Protein AF-A0A7U9C338-F1 (afdb_monomer_lite)

pLDDT: mean 84.28, std 14.37, range [40.41, 97.62]

Radius of gyration: 19.12 Å; chains: 1; bounding box: 44×61×44 Å

Organism: NCBI:txid1072583

Foldseek 3Di:
DDDPPPPPPVDVVVVVVVVVVLVVLLVVLLVLLCVLVDNLCPFLSVVLVVLVVVLVVPPDDDCPPVSVVLNVLSSVVSVLSSLLCVQCVVVVVQDHSVLSCLQGHDDNDCPVDPPPRNVQSSVLSSVVSVLVVVVWDKHCDPPANIWIQDPNDIDRDHDDDDPDPVSCVVPVD

Sequence (173 aa):
MELSVKYIDPGYDKFIFDAEKLKEEYQFACEWISSYGIDYQKTRFGDYERDFVEFLNKKGKVEAKESLRVFFNAHLEANELIRIKNVFDKHKELIDLDSIKKAVSGQKFRTGSKKDQSRDFAFELGVATRFIKAGYYVELNNIADLVAQVNGRTLYVECKRIKSQRQLEKRGK

Secondary structure (DSSP, 8-state):
-----------HHHHHHHHHHHHHHHHHHHHHHHHTT--GGGSHHHHHHHHHHHHHHS-S-S-HHHHHHHHHHHHHHHHHHHHHHHHHTT-GGG--HHHHHHHH-S-SS--S-S--HHHHHHHHHHHHHHHHHTT-EEE--SSSSEEEEETTEEEEE------SHHH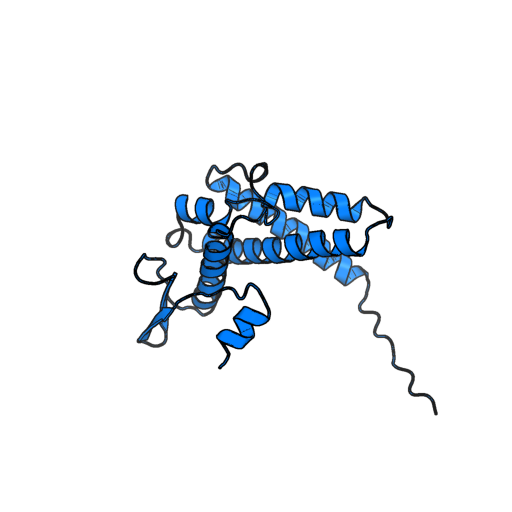HHHH--

Structure (mmCIF, N/CA/C/O backbone):
data_AF-A0A7U9C338-F1
#
_entry.id   AF-A0A7U9C338-F1
#
loop_
_atom_site.group_PDB
_atom_site.id
_atom_site.type_symbol
_atom_site.label_atom_id
_atom_site.label_alt_id
_atom_site.label_comp_id
_atom_site.label_asym_id
_atom_site.label_entity_id
_atom_site.label_seq_id
_atom_site.pdbx_PDB_ins_code
_atom_site.Cartn_x
_atom_site.Cartn_y
_atom_site.Cartn_z
_atom_site.occupancy
_atom_site.B_iso_or_equiv
_atom_site.auth_seq_id
_atom_site.auth_comp_id
_atom_site.auth_asym_id
_atom_site.auth_atom_id
_atom_site.pdbx_PDB_model_num
ATOM 1 N N . MET A 1 1 ? 18.791 -47.335 -9.854 1.00 40.41 1 MET A N 1
ATOM 2 C CA . MET A 1 1 ? 17.397 -46.991 -10.197 1.00 40.41 1 MET A CA 1
ATOM 3 C C . MET A 1 1 ? 17.231 -45.514 -9.874 1.00 40.41 1 MET A C 1
ATOM 5 O O . MET A 1 1 ? 17.110 -45.168 -8.707 1.00 40.41 1 MET A O 1
ATOM 9 N N . GLU A 1 2 ? 17.427 -44.649 -10.870 1.00 41.12 2 GLU A N 1
ATOM 10 C CA . GLU A 1 2 ? 17.391 -43.191 -10.698 1.00 41.12 2 GLU A CA 1
ATOM 11 C C . GLU A 1 2 ? 15.959 -42.717 -10.442 1.00 41.12 2 GLU A C 1
ATOM 13 O O . GLU A 1 2 ? 15.038 -43.035 -11.194 1.00 41.12 2 GLU A O 1
ATOM 18 N N . LEU A 1 3 ? 15.774 -41.946 -9.371 1.00 45.50 3 LEU A N 1
ATOM 19 C CA . LEU A 1 3 ? 14.553 -41.186 -9.131 1.00 45.50 3 LEU A CA 1
ATOM 20 C C . LEU A 1 3 ? 14.532 -40.008 -10.111 1.00 45.50 3 LEU A C 1
ATOM 22 O O . LEU A 1 3 ? 15.106 -38.956 -9.835 1.00 45.50 3 LEU A O 1
ATOM 26 N N . SER A 1 4 ? 13.875 -40.177 -11.261 1.00 48.59 4 SER A N 1
ATOM 27 C CA . SER A 1 4 ? 13.560 -39.049 -12.136 1.00 48.59 4 SER A CA 1
ATOM 28 C C . SER A 1 4 ? 12.574 -38.138 -11.403 1.00 48.59 4 SER A C 1
ATOM 30 O O . SER A 1 4 ? 11.378 -38.436 -11.312 1.00 48.59 4 SER A O 1
ATOM 32 N N . VAL A 1 5 ? 13.063 -37.027 -10.857 1.00 50.50 5 VAL A N 1
ATOM 33 C CA . VAL A 1 5 ? 12.197 -35.939 -10.406 1.00 50.50 5 VAL A CA 1
ATOM 34 C C . VAL A 1 5 ? 11.513 -35.406 -11.661 1.00 50.50 5 VAL A C 1
ATOM 36 O O . VAL A 1 5 ? 12.141 -34.738 -12.479 1.00 50.50 5 VAL A O 1
ATOM 39 N N . LYS A 1 6 ? 10.241 -35.770 -11.866 1.00 49.91 6 LYS A N 1
ATOM 40 C CA . LYS A 1 6 ? 9.422 -35.209 -12.942 1.00 49.91 6 LYS A CA 1
ATOM 41 C C . LYS A 1 6 ? 9.333 -33.706 -12.703 1.00 49.91 6 LYS A C 1
ATOM 43 O O . LYS A 1 6 ? 8.648 -33.266 -11.784 1.00 49.91 6 LYS A O 1
ATOM 48 N N . TYR A 1 7 ? 10.059 -32.939 -13.509 1.00 56.50 7 TYR A N 1
ATOM 49 C CA . TYR A 1 7 ? 9.891 -31.500 -13.596 1.00 56.50 7 TYR A CA 1
ATOM 50 C C . TYR A 1 7 ? 8.441 -31.239 -14.016 1.00 56.50 7 TYR A C 1
ATOM 52 O O . TYR A 1 7 ? 8.037 -31.593 -15.122 1.00 56.50 7 TYR A O 1
ATOM 60 N N . ILE A 1 8 ? 7.635 -30.708 -13.099 1.00 59.66 8 ILE A N 1
ATOM 61 C CA . ILE A 1 8 ? 6.322 -30.170 -13.439 1.00 59.66 8 ILE A CA 1
ATOM 62 C C . ILE A 1 8 ? 6.621 -28.820 -14.081 1.00 59.66 8 ILE A C 1
ATOM 64 O O . ILE A 1 8 ? 6.903 -27.865 -13.362 1.00 59.66 8 ILE A O 1
ATOM 68 N N . ASP A 1 9 ? 6.624 -28.763 -15.413 1.00 56.62 9 ASP A N 1
ATOM 69 C CA . ASP A 1 9 ? 6.561 -27.492 -16.131 1.00 56.62 9 ASP A CA 1
ATOM 70 C C . ASP A 1 9 ? 5.227 -26.837 -15.745 1.00 56.62 9 ASP A C 1
ATOM 72 O O . ASP A 1 9 ? 4.171 -27.373 -16.094 1.00 56.62 9 ASP A O 1
ATOM 76 N N . PRO A 1 10 ? 5.219 -25.738 -14.969 1.00 58.88 10 PRO A N 1
ATOM 77 C CA . PRO A 1 10 ? 3.973 -25.151 -14.496 1.00 58.88 10 PRO A CA 1
ATOM 78 C C . PRO A 1 10 ? 3.211 -24.412 -15.612 1.00 58.88 10 PRO A C 1
ATOM 80 O O . PRO A 1 10 ? 2.176 -23.809 -15.325 1.00 58.88 10 PRO A O 1
ATOM 83 N N . GLY A 1 11 ? 3.711 -24.461 -16.855 1.00 63.09 11 GLY A N 1
ATOM 84 C CA . GLY A 1 11 ? 3.208 -23.724 -18.002 1.00 63.09 11 GLY A CA 1
ATOM 85 C C . GLY A 1 11 ? 3.653 -22.273 -17.903 1.00 63.09 11 GLY A C 1
ATOM 86 O O . GLY A 1 11 ? 3.117 -21.503 -17.103 1.00 63.09 11 GLY A O 1
ATOM 87 N N . TYR A 1 12 ? 4.635 -21.876 -18.714 1.00 69.56 12 TYR A N 1
ATOM 88 C CA . TYR A 1 12 ? 5.098 -20.484 -18.769 1.00 69.56 12 TYR A CA 1
ATOM 89 C C . TYR A 1 12 ? 3.944 -19.504 -19.065 1.00 69.56 12 TYR A C 1
ATOM 91 O O . TYR A 1 12 ? 3.953 -18.389 -18.548 1.00 69.56 12 TYR A O 1
ATOM 99 N N . ASP A 1 13 ? 2.910 -19.945 -19.790 1.00 73.62 13 ASP A N 1
ATOM 100 C CA . ASP A 1 13 ? 1.697 -19.173 -20.086 1.00 73.62 13 ASP A CA 1
ATOM 101 C C . ASP A 1 13 ? 0.969 -18.692 -18.826 1.00 73.62 13 ASP A C 1
ATOM 103 O O . ASP A 1 13 ? 0.524 -17.547 -18.764 1.00 73.62 13 ASP A O 1
ATOM 107 N N . LYS A 1 14 ? 0.885 -19.531 -17.783 1.00 74.12 14 LYS A N 1
ATOM 108 C CA . LYS A 1 14 ? 0.240 -19.145 -16.523 1.00 74.12 14 LYS A CA 1
ATOM 109 C C . LYS A 1 14 ? 1.016 -18.028 -15.830 1.00 74.12 14 LYS A C 1
ATOM 111 O O . LYS A 1 14 ? 0.417 -17.079 -15.339 1.00 74.12 14 LYS A O 1
ATOM 116 N N . PHE A 1 15 ? 2.344 -18.127 -15.806 1.00 72.81 15 PHE A N 1
ATOM 117 C CA . PHE A 1 15 ? 3.184 -17.086 -15.216 1.00 72.81 15 PHE A CA 1
ATOM 118 C C . PHE A 1 15 ? 3.103 -15.771 -15.988 1.00 72.81 15 PHE A C 1
ATOM 120 O O . PHE A 1 15 ? 3.104 -14.712 -15.365 1.00 72.81 15 PHE A O 1
ATOM 127 N N . ILE A 1 16 ? 3.023 -15.835 -17.320 1.00 73.19 16 ILE A N 1
ATOM 128 C CA . ILE A 1 16 ? 2.827 -14.654 -18.167 1.00 73.19 16 ILE A CA 1
ATOM 129 C C . ILE A 1 16 ? 1.474 -14.010 -17.850 1.00 73.19 16 ILE A C 1
ATOM 131 O O . ILE A 1 16 ? 1.438 -12.826 -17.528 1.00 73.19 16 ILE A O 1
ATOM 135 N N . PHE A 1 17 ? 0.394 -14.794 -17.839 1.00 75.69 17 PHE A N 1
ATOM 136 C CA . PHE A 1 17 ? -0.946 -14.306 -17.509 1.00 75.69 17 PHE A CA 1
ATOM 137 C C . PHE A 1 17 ? -1.015 -13.673 -16.110 1.00 75.69 17 PHE A C 1
ATOM 139 O O . PHE A 1 17 ? -1.523 -12.564 -15.947 1.00 75.69 17 PHE A O 1
ATOM 146 N N . ASP A 1 18 ? -0.469 -14.346 -15.093 1.00 78.25 18 ASP A N 1
ATOM 147 C CA . ASP A 1 18 ? -0.446 -13.833 -13.719 1.00 78.25 18 ASP A CA 1
ATOM 148 C C . ASP A 1 18 ?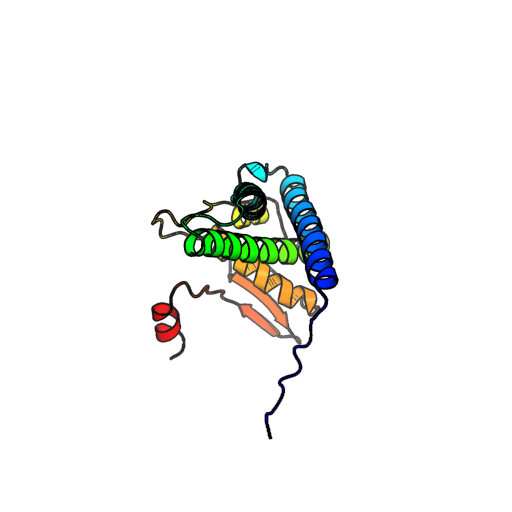 0.365 -12.524 -13.626 1.00 78.25 18 ASP A C 1
ATOM 150 O O . ASP A 1 18 ? -0.009 -11.609 -12.887 1.00 78.25 18 ASP A O 1
ATOM 154 N N . ALA A 1 19 ? 1.451 -12.399 -14.397 1.00 79.00 19 ALA A N 1
ATOM 155 C CA . ALA A 1 19 ? 2.259 -11.183 -14.456 1.00 79.00 19 ALA A CA 1
ATOM 156 C C . ALA A 1 19 ? 1.538 -10.023 -15.166 1.00 79.00 19 ALA A C 1
ATOM 158 O O . ALA A 1 19 ? 1.611 -8.884 -14.697 1.00 79.00 19 ALA A O 1
ATOM 159 N N . GLU A 1 20 ? 0.831 -10.294 -16.265 1.00 83.00 20 GLU A N 1
ATOM 160 C CA . GLU A 1 20 ? 0.018 -9.302 -16.980 1.00 83.00 20 GLU A CA 1
ATOM 161 C C . GLU A 1 20 ? -1.115 -8.783 -16.097 1.00 83.00 20 GLU A C 1
ATOM 163 O O . GLU A 1 20 ? -1.257 -7.573 -15.916 1.00 83.00 20 GLU A O 1
ATOM 168 N N . LYS A 1 21 ? -1.844 -9.692 -15.447 1.00 87.44 21 LYS A N 1
ATOM 169 C CA . LYS A 1 21 ? -2.900 -9.331 -14.502 1.00 87.44 21 LYS A CA 1
ATOM 170 C C . LYS A 1 21 ? -2.369 -8.478 -13.352 1.00 87.44 21 LYS A C 1
ATOM 172 O O . LYS A 1 21 ? -2.987 -7.484 -12.979 1.00 87.44 21 LYS A O 1
ATOM 177 N N . LEU A 1 22 ? -1.213 -8.833 -12.794 1.00 87.00 22 LEU A N 1
ATOM 178 C CA . LEU A 1 22 ? -0.610 -8.045 -11.723 1.00 87.00 22 LEU A CA 1
ATOM 179 C C . LEU A 1 22 ? -0.246 -6.628 -12.189 1.00 87.00 22 LEU A C 1
ATOM 181 O O . LEU A 1 22 ? -0.405 -5.673 -11.428 1.00 87.00 22 LEU A O 1
ATOM 185 N N . LYS A 1 23 ? 0.233 -6.478 -13.428 1.00 89.69 23 LYS A N 1
ATOM 186 C CA . LYS A 1 23 ? 0.526 -5.167 -14.018 1.00 89.69 23 LYS A CA 1
ATOM 187 C C . LYS A 1 23 ? -0.740 -4.313 -14.126 1.00 89.69 23 LYS A C 1
ATOM 189 O O . LYS A 1 23 ? -0.696 -3.134 -13.783 1.00 89.69 23 LYS A O 1
ATOM 194 N N . GLU A 1 24 ? -1.854 -4.897 -14.560 1.00 93.31 24 GLU A N 1
ATOM 195 C CA . GLU A 1 24 ? -3.153 -4.211 -14.611 1.00 93.31 24 GLU A CA 1
ATOM 196 C C . GLU A 1 24 ? -3.638 -3.805 -13.213 1.00 93.31 24 GLU A C 1
ATOM 198 O O . GLU A 1 24 ? -4.000 -2.651 -12.985 1.00 93.31 24 GLU A O 1
ATOM 203 N N . GLU A 1 25 ? -3.588 -4.723 -12.244 1.00 95.88 25 GLU A N 1
ATOM 204 C CA . GLU A 1 25 ? -3.966 -4.437 -10.855 1.00 95.88 25 GLU A CA 1
ATOM 205 C C . GLU A 1 25 ? -3.107 -3.322 -10.248 1.00 95.88 25 GLU A C 1
ATOM 207 O O . GLU A 1 25 ? -3.623 -2.459 -9.530 1.00 95.88 25 GLU A O 1
ATOM 212 N N . TYR A 1 26 ? -1.809 -3.310 -10.557 1.00 96.50 26 TYR A N 1
ATOM 213 C CA . TYR A 1 26 ? -0.901 -2.254 -10.131 1.00 96.50 26 TYR A CA 1
ATOM 214 C C . TYR A 1 26 ? -1.281 -0.899 -10.726 1.00 96.50 26 TYR A C 1
ATOM 216 O O . TYR A 1 26 ? -1.357 0.088 -9.993 1.00 96.50 26 TYR A O 1
ATOM 224 N N . GLN A 1 27 ? -1.588 -0.859 -12.023 1.00 96.69 27 GLN A N 1
ATOM 225 C CA . GLN A 1 27 ? -2.030 0.358 -12.696 1.00 96.69 27 GLN A CA 1
ATOM 226 C C . GLN A 1 27 ? -3.307 0.921 -12.058 1.00 96.69 27 GLN A C 1
ATOM 228 O O . GLN A 1 27 ? -3.355 2.103 -11.715 1.00 96.69 27 GLN A O 1
ATOM 233 N N . PHE A 1 28 ? -4.301 0.072 -11.784 1.00 97.44 28 PHE A N 1
ATOM 234 C CA . PHE A 1 28 ? -5.509 0.497 -11.070 1.00 97.44 28 PHE A CA 1
ATOM 235 C C . PHE A 1 28 ? -5.219 0.998 -9.654 1.00 97.44 28 PHE A C 1
ATOM 237 O O . PHE A 1 28 ? -5.932 1.863 -9.141 1.00 97.44 28 PHE A O 1
ATOM 244 N N . ALA A 1 29 ? -4.190 0.467 -8.995 1.00 97.62 29 ALA A N 1
ATOM 245 C CA . ALA A 1 29 ? -3.778 0.940 -7.683 1.00 97.62 29 ALA A CA 1
ATOM 246 C C . ALA A 1 29 ? -3.100 2.320 -7.745 1.00 97.62 29 ALA A C 1
ATOM 248 O O . ALA A 1 29 ? -3.363 3.168 -6.891 1.00 97.62 29 ALA A O 1
ATOM 249 N N . CYS A 1 30 ? -2.298 2.583 -8.777 1.00 97.38 30 CYS A N 1
ATOM 250 C CA . CYS A 1 30 ? -1.733 3.905 -9.058 1.00 97.38 30 CYS A CA 1
ATOM 251 C C . CYS A 1 30 ? -2.821 4.937 -9.394 1.00 97.38 30 CYS A C 1
ATOM 253 O O . CYS A 1 30 ? -2.829 6.040 -8.847 1.00 97.38 30 CYS A O 1
ATOM 255 N N . GLU A 1 31 ? -3.791 4.569 -10.228 1.00 97.06 31 GLU A N 1
ATOM 256 C CA . GLU A 1 31 ? -4.938 5.423 -10.560 1.00 97.06 31 GLU A CA 1
ATOM 257 C C . GLU A 1 31 ? -5.813 5.710 -9.339 1.00 97.06 31 GLU A C 1
ATOM 259 O O . GLU A 1 31 ? -6.277 6.836 -9.151 1.00 97.06 31 GLU A O 1
ATOM 264 N N . TRP A 1 32 ? -5.983 4.722 -8.458 1.00 97.25 32 TRP A N 1
ATOM 265 C CA . TRP A 1 32 ? -6.671 4.910 -7.186 1.00 97.25 32 TRP A CA 1
ATOM 266 C C . TRP A 1 32 ? -5.982 5.969 -6.321 1.00 97.25 32 TRP A C 1
ATOM 268 O O . TRP A 1 32 ? -6.678 6.835 -5.798 1.00 97.25 32 TRP A O 1
ATOM 278 N N . ILE A 1 33 ? -4.645 5.993 -6.242 1.00 96.44 33 ILE A N 1
ATOM 279 C CA . ILE A 1 33 ? -3.909 7.083 -5.572 1.00 96.44 33 ILE A CA 1
ATOM 280 C C . ILE A 1 33 ? -4.266 8.437 -6.203 1.00 96.44 33 ILE A C 1
ATOM 282 O O . ILE A 1 33 ? -4.568 9.395 -5.489 1.00 96.44 33 ILE A O 1
ATOM 286 N N . SER A 1 34 ? -4.280 8.526 -7.534 1.00 96.75 34 SER A N 1
ATOM 287 C CA . SER A 1 34 ? -4.612 9.776 -8.224 1.00 96.75 34 SER A CA 1
ATOM 288 C C . SER A 1 34 ? -6.063 10.205 -8.118 1.00 96.75 34 SER A C 1
ATOM 290 O O . SER A 1 34 ? -6.325 11.405 -8.183 1.00 96.75 34 SER A O 1
ATOM 292 N N . SER A 1 35 ? -6.991 9.291 -7.837 1.00 95.81 35 SER A N 1
ATOM 293 C CA . SER A 1 35 ? -8.379 9.656 -7.527 1.00 95.81 35 SER A CA 1
ATOM 294 C C . SER A 1 35 ? -8.507 10.533 -6.270 1.00 95.81 35 SER A C 1
ATOM 296 O O . SER A 1 35 ? -9.461 11.296 -6.148 1.00 95.81 35 SER A O 1
ATOM 298 N N . TYR A 1 36 ? -7.503 10.507 -5.384 1.00 94.75 36 TYR A N 1
ATOM 299 C CA . TYR A 1 36 ? -7.381 11.396 -4.224 1.00 94.75 36 TYR A CA 1
ATOM 300 C C . TYR A 1 36 ? -6.667 12.726 -4.555 1.00 94.75 36 TYR A C 1
ATOM 302 O O . TYR A 1 36 ? -6.318 13.493 -3.663 1.00 94.75 36 TYR A O 1
ATOM 310 N N . GLY A 1 37 ? -6.410 13.032 -5.829 1.00 95.31 37 GLY A N 1
ATOM 311 C CA . GLY A 1 37 ? -5.714 14.256 -6.247 1.00 95.31 37 GLY A CA 1
ATOM 312 C C . GLY A 1 37 ? -4.199 14.226 -6.011 1.00 95.31 37 GLY A C 1
ATOM 313 O O . GLY A 1 37 ? -3.552 15.272 -5.978 1.00 95.31 37 GLY A O 1
ATOM 314 N N . ILE A 1 38 ? -3.621 13.035 -5.829 1.00 95.25 38 ILE A N 1
ATOM 315 C CA . ILE A 1 38 ? -2.178 12.836 -5.665 1.00 95.25 38 ILE A CA 1
ATOM 316 C C . ILE A 1 38 ? -1.579 12.405 -7.006 1.00 95.25 38 ILE A C 1
ATOM 318 O O . ILE A 1 38 ? -1.963 11.391 -7.580 1.00 95.25 38 ILE A O 1
ATOM 322 N N . ASP A 1 39 ? -0.584 13.138 -7.490 1.00 95.00 39 ASP A N 1
ATOM 323 C CA . ASP A 1 39 ? 0.197 12.729 -8.658 1.00 95.00 39 ASP A CA 1
ATOM 324 C C . ASP A 1 39 ? 1.090 11.522 -8.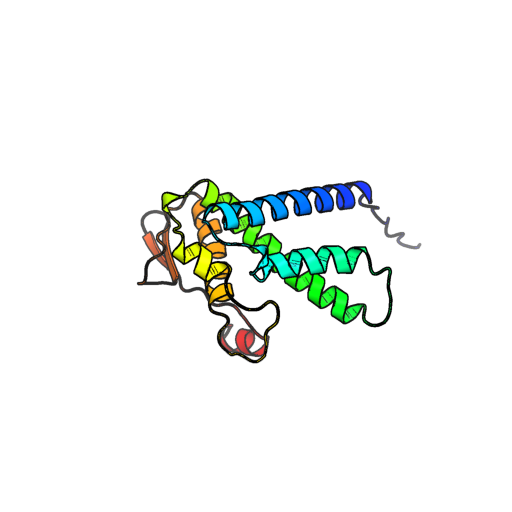301 1.00 95.00 39 ASP A C 1
ATOM 326 O O . ASP A 1 39 ? 2.159 11.685 -7.699 1.00 95.00 39 ASP A O 1
ATOM 330 N N . TYR A 1 40 ? 0.645 10.298 -8.629 1.00 95.00 40 TYR A N 1
ATOM 331 C CA . TYR A 1 40 ? 1.353 9.071 -8.237 1.00 95.00 40 TYR A CA 1
ATOM 332 C C . TYR A 1 40 ? 2.746 8.982 -8.874 1.00 95.00 40 TYR A C 1
ATOM 334 O O . TYR A 1 40 ? 3.642 8.373 -8.281 1.00 95.00 40 TYR A O 1
ATOM 342 N N . GLN A 1 41 ? 2.965 9.631 -10.023 1.00 94.69 41 GLN A N 1
ATOM 343 C CA . GLN A 1 41 ? 4.250 9.639 -10.728 1.00 94.69 41 GLN A CA 1
ATOM 344 C C . GLN A 1 41 ? 5.363 10.306 -9.909 1.00 94.69 41 GLN A C 1
ATOM 346 O O . GLN A 1 41 ? 6.542 9.970 -10.067 1.00 94.69 41 GLN A O 1
ATOM 351 N N . LYS A 1 42 ? 4.985 11.208 -8.992 1.00 91.75 42 LYS A N 1
ATOM 352 C CA . LYS A 1 42 ? 5.876 11.880 -8.030 1.00 91.75 42 LYS A CA 1
ATOM 353 C C . LYS A 1 42 ? 6.083 11.101 -6.730 1.00 91.75 42 LYS A C 1
ATOM 355 O O . LYS A 1 42 ? 6.807 11.560 -5.849 1.00 91.75 42 LYS A O 1
ATOM 360 N N . THR A 1 43 ? 5.439 9.948 -6.581 1.00 92.50 43 THR A N 1
ATOM 361 C CA . THR A 1 43 ? 5.625 9.047 -5.440 1.00 92.50 43 THR A CA 1
ATOM 362 C C . THR A 1 43 ? 6.602 7.929 -5.796 1.00 92.50 43 THR A C 1
ATOM 364 O O . THR A 1 43 ? 6.944 7.722 -6.962 1.00 92.50 43 THR A O 1
ATOM 367 N N . ARG A 1 44 ? 6.986 7.131 -4.796 1.00 92.62 44 ARG A N 1
ATOM 368 C CA . ARG A 1 44 ? 7.779 5.915 -5.021 1.00 92.62 44 ARG A CA 1
ATOM 369 C C . ARG A 1 44 ? 7.096 4.895 -5.943 1.00 92.62 44 ARG A C 1
ATOM 371 O O . ARG A 1 44 ? 7.782 4.085 -6.548 1.00 92.62 44 ARG A O 1
ATOM 378 N N . PHE A 1 45 ? 5.773 4.948 -6.103 1.00 94.88 45 PHE A N 1
ATOM 379 C CA . PHE A 1 45 ? 5.051 4.055 -7.012 1.00 94.88 45 PHE A CA 1
ATOM 380 C C . PHE A 1 45 ? 5.250 4.432 -8.489 1.00 94.88 45 PHE A C 1
ATOM 382 O O . PHE A 1 45 ? 5.383 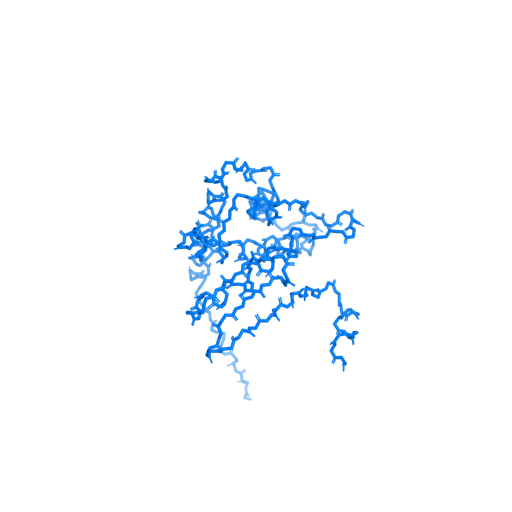3.549 -9.335 1.00 94.88 45 PHE A O 1
ATOM 389 N N . GLY A 1 46 ? 5.408 5.722 -8.803 1.00 93.81 46 GLY A N 1
ATOM 390 C CA . GLY A 1 46 ? 5.886 6.139 -10.125 1.00 93.81 46 GLY A CA 1
ATOM 391 C C . GLY A 1 46 ? 7.306 5.640 -10.407 1.00 93.81 46 GLY A C 1
ATOM 392 O O . GLY A 1 46 ? 7.616 5.194 -11.509 1.00 93.81 46 GLY A O 1
ATOM 393 N N . ASP A 1 47 ? 8.178 5.652 -9.394 1.00 91.81 47 ASP A N 1
ATOM 394 C CA . ASP A 1 47 ? 9.524 5.081 -9.518 1.00 91.81 47 ASP A CA 1
ATOM 395 C C . ASP A 1 47 ? 9.514 3.567 -9.769 1.00 91.81 47 ASP A C 1
ATOM 397 O O . ASP A 1 47 ? 10.330 3.081 -10.551 1.00 91.81 47 ASP A O 1
ATOM 401 N N . TYR A 1 48 ? 8.612 2.830 -9.120 1.00 92.31 48 TYR A N 1
ATOM 402 C CA . TYR A 1 48 ? 8.483 1.380 -9.292 1.00 92.31 48 TYR A CA 1
ATOM 403 C C . TYR A 1 48 ? 7.941 0.998 -10.666 1.00 92.31 48 TYR A C 1
ATOM 405 O O . TYR A 1 48 ? 8.411 0.025 -11.249 1.00 92.31 48 TYR A O 1
ATOM 413 N N . GLU A 1 49 ? 7.017 1.780 -11.226 1.00 91.50 49 GLU A N 1
ATOM 414 C CA . GLU A 1 49 ? 6.579 1.591 -12.612 1.00 91.50 49 GLU A CA 1
ATOM 415 C C . GLU A 1 49 ? 7.772 1.667 -13.579 1.00 91.50 49 GLU A C 1
ATOM 417 O O . GLU A 1 49 ? 7.958 0.783 -14.420 1.00 91.50 49 GLU A O 1
ATOM 422 N N . ARG A 1 50 ? 8.637 2.675 -13.399 1.00 89.62 50 ARG A N 1
ATOM 423 C CA . ARG A 1 50 ? 9.878 2.813 -14.175 1.00 89.62 50 ARG A CA 1
ATOM 424 C C . ARG A 1 50 ? 10.820 1.629 -13.965 1.00 89.62 50 ARG A C 1
ATOM 426 O O . ARG A 1 50 ? 11.360 1.126 -14.948 1.00 89.62 50 ARG A O 1
ATOM 433 N N . ASP A 1 51 ? 10.973 1.148 -12.730 1.00 87.31 51 ASP A N 1
ATOM 434 C CA . ASP A 1 51 ? 11.799 -0.032 -12.430 1.00 87.31 51 ASP A CA 1
ATOM 435 C C . ASP A 1 51 ? 11.305 -1.291 -13.130 1.00 87.31 51 ASP A C 1
ATOM 437 O O . ASP A 1 51 ? 12.116 -2.065 -13.636 1.00 87.31 51 ASP A O 1
ATOM 441 N N . PHE A 1 52 ? 9.990 -1.515 -13.174 1.00 86.50 52 PHE A N 1
ATOM 442 C CA . PHE A 1 52 ? 9.426 -2.678 -13.854 1.00 86.50 52 PHE A CA 1
ATOM 443 C C . PHE A 1 52 ? 9.708 -2.626 -15.356 1.00 86.50 52 PHE A C 1
ATOM 445 O O . PHE A 1 52 ? 10.155 -3.619 -15.931 1.00 86.50 52 PHE A O 1
ATOM 452 N N . VAL A 1 53 ? 9.521 -1.463 -15.984 1.00 85.75 53 VAL A N 1
ATOM 453 C CA . VAL A 1 53 ? 9.841 -1.259 -17.405 1.00 85.75 53 VAL A CA 1
ATOM 454 C C . VAL A 1 53 ? 11.338 -1.444 -17.662 1.00 85.75 53 VAL A C 1
ATOM 456 O O . VAL A 1 53 ? 11.730 -2.124 -18.611 1.00 85.75 53 VAL A O 1
ATOM 459 N N . GLU A 1 54 ? 12.190 -0.876 -16.810 1.00 83.88 54 GLU A N 1
ATOM 460 C CA . GLU A 1 54 ? 13.642 -0.990 -16.928 1.00 83.88 54 GLU A CA 1
ATOM 461 C C . GLU A 1 54 ? 14.117 -2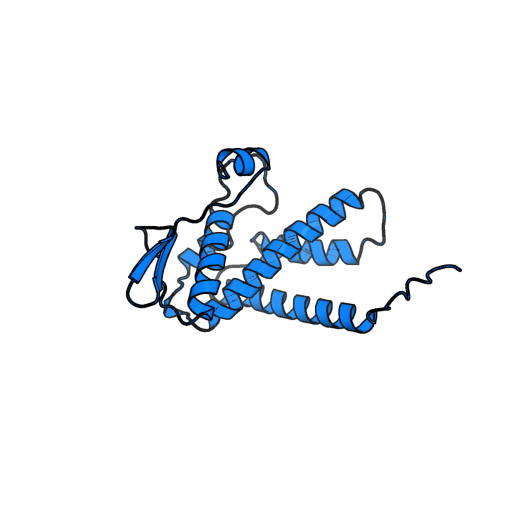.441 -16.775 1.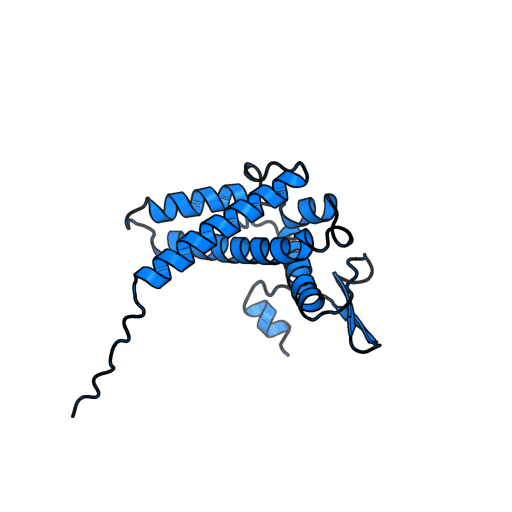00 83.88 54 GLU A C 1
ATOM 463 O O . GLU A 1 54 ? 14.927 -2.903 -17.582 1.00 83.88 54 GLU A O 1
ATOM 468 N N . PHE A 1 55 ? 13.587 -3.173 -15.792 1.00 80.56 55 PHE A N 1
ATOM 469 C CA . PHE A 1 55 ? 13.911 -4.579 -15.548 1.00 80.56 55 PHE A CA 1
ATOM 470 C C . PHE A 1 55 ? 13.561 -5.463 -16.753 1.00 80.56 55 PHE A C 1
ATOM 472 O O . PHE A 1 55 ? 14.373 -6.291 -17.160 1.00 80.56 55 PHE A O 1
ATOM 479 N N . LEU A 1 56 ? 12.391 -5.254 -17.367 1.00 77.75 56 LEU A N 1
ATOM 480 C CA . LEU A 1 56 ? 11.956 -6.010 -18.548 1.00 77.75 56 LEU A CA 1
ATOM 481 C C . LEU A 1 56 ? 12.788 -5.684 -19.796 1.00 77.75 56 LEU A C 1
ATOM 483 O O . LEU A 1 56 ? 13.099 -6.570 -20.594 1.00 77.75 56 LEU A O 1
ATOM 487 N N . ASN A 1 57 ? 13.172 -4.417 -19.965 1.00 79.69 57 ASN A N 1
ATOM 488 C CA . ASN A 1 57 ? 13.922 -3.963 -21.136 1.00 79.69 57 ASN A CA 1
ATOM 489 C C . ASN A 1 57 ? 15.416 -4.309 -21.060 1.00 79.69 57 ASN A C 1
ATOM 491 O O . ASN A 1 57 ? 16.062 -4.525 -22.093 1.00 79.69 57 ASN A O 1
ATOM 495 N N . LYS A 1 58 ? 15.994 -4.388 -19.856 1.00 70.00 58 LYS A N 1
ATOM 496 C CA . LYS A 1 58 ? 17.399 -4.758 -19.662 1.00 70.00 58 LYS A CA 1
ATOM 497 C C . LYS A 1 58 ? 17.567 -6.276 -19.737 1.00 70.00 58 LYS A C 1
ATOM 499 O O . LYS A 1 58 ? 17.568 -6.979 -18.732 1.00 70.00 58 LYS A O 1
ATOM 504 N N . LYS A 1 59 ? 17.802 -6.781 -20.954 1.00 58.12 59 LYS A N 1
ATOM 505 C CA . LYS A 1 59 ? 18.173 -8.181 -21.246 1.00 58.12 59 LYS A CA 1
ATOM 506 C C . LYS A 1 59 ? 19.568 -8.550 -20.699 1.00 58.12 59 LYS A C 1
ATOM 508 O O . LYS A 1 59 ? 20.519 -8.725 -21.455 1.00 58.12 59 LYS A O 1
ATOM 513 N N . GLY A 1 60 ? 19.686 -8.655 -19.375 1.00 56.12 60 GLY A N 1
ATOM 514 C CA . GLY A 1 60 ? 20.734 -9.404 -18.674 1.00 56.12 60 GLY A CA 1
ATOM 515 C C . GLY A 1 60 ? 22.179 -8.901 -18.790 1.00 56.12 60 GLY A C 1
ATOM 516 O O . GLY A 1 60 ? 23.020 -9.645 -19.288 1.00 56.12 60 GLY A O 1
ATOM 517 N N . LYS A 1 61 ? 22.526 -7.714 -18.253 1.00 55.66 61 LYS A N 1
ATOM 518 C CA . LYS A 1 61 ? 23.947 -7.325 -18.076 1.00 55.66 61 LYS A CA 1
ATOM 519 C C . LYS A 1 61 ? 24.295 -6.543 -16.787 1.00 55.66 61 LYS A C 1
ATOM 521 O O . LYS A 1 61 ? 23.552 -5.685 -16.326 1.00 55.66 61 LYS A O 1
ATOM 526 N N . VAL A 1 62 ? 25.493 -6.884 -16.288 1.00 54.19 62 VAL A N 1
ATOM 527 C CA . VAL A 1 62 ? 26.407 -6.327 -15.254 1.00 54.19 62 VAL A CA 1
ATOM 528 C C . VAL A 1 62 ? 25.972 -6.313 -13.779 1.00 54.19 62 VAL A C 1
ATOM 530 O O . VAL A 1 62 ? 26.807 -6.624 -12.937 1.00 54.19 62 VAL A O 1
ATOM 533 N N . GLU A 1 63 ? 24.704 -6.110 -13.421 1.00 67.31 63 GLU A N 1
ATOM 534 C CA . GLU A 1 63 ? 24.302 -6.068 -11.995 1.00 67.31 63 GLU A CA 1
ATOM 535 C C . GLU A 1 63 ? 23.007 -6.838 -11.708 1.00 67.31 63 GLU A C 1
ATOM 537 O O . GLU A 1 63 ? 22.103 -6.352 -11.031 1.00 67.31 63 GLU A O 1
ATOM 542 N N . ALA A 1 64 ? 22.905 -8.073 -12.211 1.00 73.69 64 ALA A N 1
ATOM 543 C CA . ALA A 1 64 ? 21.700 -8.901 -12.076 1.00 73.69 64 ALA A CA 1
ATOM 544 C C . ALA A 1 64 ? 21.187 -8.990 -10.626 1.00 73.69 64 ALA A C 1
ATOM 546 O O . ALA A 1 64 ? 19.987 -8.909 -10.387 1.00 73.69 64 ALA A O 1
ATOM 547 N N . LYS A 1 65 ? 22.093 -9.089 -9.643 1.00 78.69 65 LYS A N 1
ATOM 548 C CA . LYS A 1 65 ? 21.732 -9.135 -8.220 1.00 78.69 65 LYS A CA 1
ATOM 549 C C . LYS A 1 65 ? 21.082 -7.839 -7.730 1.00 78.69 65 LYS A C 1
ATOM 551 O O . LYS A 1 65 ? 20.103 -7.903 -6.992 1.00 78.69 65 LYS A O 1
ATOM 556 N N . GLU A 1 66 ? 21.628 -6.685 -8.107 1.00 81.00 66 GLU A N 1
ATOM 557 C CA . GLU A 1 66 ? 21.072 -5.392 -7.701 1.00 81.00 66 GLU A CA 1
ATOM 558 C C . GLU A 1 66 ? 19.748 -5.133 -8.415 1.00 81.00 66 GLU A C 1
ATOM 560 O O . GLU A 1 66 ? 18.760 -4.797 -7.772 1.00 81.00 66 GLU A O 1
ATOM 565 N N . SER A 1 67 ? 19.690 -5.405 -9.718 1.00 79.12 67 SER A N 1
ATOM 566 C CA . SER A 1 67 ? 18.470 -5.290 -10.515 1.00 79.12 67 SER A CA 1
ATOM 567 C C . SER A 1 67 ? 17.335 -6.163 -9.961 1.00 79.12 67 SER A C 1
ATOM 569 O O . SER A 1 67 ? 16.226 -5.671 -9.761 1.00 79.12 67 SER A O 1
ATOM 571 N N . LEU A 1 68 ? 17.624 -7.419 -9.594 1.00 82.19 68 LEU A N 1
ATOM 572 C CA . LEU A 1 68 ? 16.667 -8.293 -8.908 1.00 82.19 68 LEU A CA 1
ATOM 573 C C . LEU A 1 68 ? 16.250 -7.728 -7.549 1.00 82.19 68 LEU A C 1
ATOM 575 O O . LEU A 1 68 ? 15.071 -7.759 -7.211 1.00 82.19 68 LEU A O 1
ATOM 579 N N . ARG A 1 69 ? 17.190 -7.196 -6.759 1.00 83.88 69 ARG A N 1
ATOM 580 C CA . ARG A 1 69 ? 16.884 -6.591 -5.455 1.00 83.88 69 ARG A CA 1
ATOM 581 C C . ARG A 1 69 ? 15.930 -5.405 -5.596 1.00 83.88 69 ARG A C 1
ATOM 583 O O . ARG A 1 69 ? 14.971 -5.312 -4.832 1.00 83.88 69 ARG A O 1
ATOM 590 N N . VAL A 1 70 ? 16.196 -4.505 -6.541 1.00 84.50 70 VAL A N 1
ATOM 591 C CA . VAL A 1 70 ? 15.336 -3.351 -6.840 1.00 84.50 70 VAL A CA 1
ATOM 592 C C . VAL A 1 70 ? 13.952 -3.832 -7.262 1.00 84.50 70 VAL A C 1
ATOM 594 O O . VAL A 1 70 ? 12.964 -3.432 -6.647 1.00 84.50 70 VAL A O 1
ATOM 597 N N . PHE A 1 71 ? 13.893 -4.760 -8.220 1.00 85.75 71 PHE A N 1
ATOM 598 C CA . PHE A 1 71 ? 12.644 -5.334 -8.708 1.00 85.75 71 PHE A CA 1
ATOM 599 C C . PHE A 1 71 ? 11.822 -5.978 -7.586 1.00 85.75 71 PHE A C 1
ATOM 601 O O . PHE A 1 71 ? 10.652 -5.647 -7.424 1.00 85.75 71 PHE A O 1
ATOM 608 N N . PHE A 1 72 ? 12.418 -6.850 -6.767 1.00 85.50 72 PHE A N 1
ATOM 609 C CA . PHE A 1 72 ? 11.695 -7.518 -5.681 1.00 85.50 72 PHE A CA 1
ATOM 610 C C . PHE A 1 72 ? 11.186 -6.534 -4.625 1.00 85.50 72 PHE A C 1
ATOM 612 O O . PHE A 1 72 ? 10.068 -6.696 -4.143 1.00 85.50 72 PHE A O 1
ATOM 619 N N . ASN A 1 73 ? 11.957 -5.497 -4.284 1.00 86.25 73 ASN A N 1
ATOM 620 C CA . ASN A 1 73 ? 11.492 -4.468 -3.350 1.00 86.25 73 ASN A CA 1
ATOM 621 C C . ASN A 1 73 ? 10.300 -3.685 -3.919 1.00 86.25 73 ASN A C 1
ATOM 623 O O . ASN A 1 73 ? 9.291 -3.533 -3.230 1.00 86.25 73 ASN A O 1
ATOM 627 N N . ALA A 1 74 ? 10.394 -3.240 -5.175 1.00 89.44 74 ALA A N 1
ATOM 628 C CA . ALA A 1 74 ? 9.306 -2.563 -5.877 1.00 89.44 74 ALA A CA 1
ATOM 629 C C . ALA A 1 74 ? 8.055 -3.453 -5.958 1.00 89.44 74 ALA A C 1
ATOM 631 O O . ALA A 1 74 ? 6.947 -3.022 -5.648 1.00 89.44 74 ALA A O 1
ATOM 632 N N . HIS A 1 75 ? 8.243 -4.729 -6.295 1.00 88.62 75 HIS A N 1
ATOM 633 C CA . HIS A 1 75 ? 7.175 -5.713 -6.426 1.00 88.62 75 HIS A CA 1
ATOM 634 C C . HIS A 1 75 ? 6.453 -5.988 -5.099 1.00 88.62 75 HIS A C 1
ATOM 636 O O . HIS A 1 75 ? 5.226 -6.101 -5.076 1.00 88.62 75 HIS A O 1
ATOM 642 N N . LEU A 1 76 ? 7.183 -6.076 -3.982 1.00 90.00 76 LEU A N 1
ATOM 643 C CA . LEU A 1 76 ? 6.587 -6.258 -2.655 1.00 90.00 76 LEU A CA 1
ATOM 644 C C . LEU A 1 76 ? 5.705 -5.066 -2.262 1.00 90.00 76 LEU A C 1
ATOM 646 O O . LEU A 1 76 ? 4.573 -5.268 -1.822 1.00 90.00 76 LEU A O 1
ATOM 650 N N . GLU A 1 77 ? 6.193 -3.839 -2.453 1.00 92.19 77 GLU A N 1
ATOM 651 C CA . GLU A 1 77 ? 5.420 -2.633 -2.131 1.00 92.19 77 GLU A CA 1
ATOM 652 C C . GLU A 1 77 ? 4.236 -2.425 -3.087 1.00 92.19 77 GLU A C 1
ATOM 654 O O . GLU A 1 77 ? 3.163 -2.016 -2.646 1.00 92.19 77 GLU A O 1
ATOM 659 N N . ALA A 1 78 ? 4.378 -2.773 -4.369 1.00 93.69 78 ALA A N 1
ATOM 660 C CA . ALA A 1 78 ? 3.278 -2.766 -5.334 1.00 93.69 78 ALA A CA 1
ATOM 661 C C . ALA A 1 78 ? 2.141 -3.712 -4.911 1.00 93.69 78 ALA A C 1
ATOM 663 O O . ALA A 1 78 ? 0.976 -3.321 -4.888 1.00 93.69 78 ALA A O 1
ATOM 664 N N . ASN A 1 79 ? 2.474 -4.936 -4.493 1.00 94.12 79 ASN A N 1
ATOM 665 C CA . ASN A 1 79 ? 1.488 -5.895 -3.987 1.00 94.12 79 ASN A CA 1
ATOM 666 C C . ASN A 1 79 ? 0.826 -5.434 -2.678 1.00 94.12 79 ASN A C 1
ATOM 668 O O . ASN A 1 79 ? -0.350 -5.723 -2.436 1.00 94.12 79 ASN A O 1
ATOM 672 N N . GLU A 1 80 ? 1.567 -4.747 -1.806 1.00 95.06 80 GLU A N 1
ATOM 673 C CA . GLU A 1 80 ? 0.998 -4.123 -0.608 1.00 95.06 80 GLU A CA 1
ATOM 674 C C . GLU A 1 80 ? -0.010 -3.031 -0.990 1.00 95.06 80 GLU A C 1
ATOM 676 O O . GLU A 1 80 ? -1.137 -3.052 -0.491 1.00 95.06 80 GLU A O 1
ATOM 681 N N . LEU A 1 81 ? 0.332 -2.160 -1.945 1.00 96.94 81 LEU A N 1
ATOM 682 C CA . LEU A 1 81 ? -0.565 -1.120 -2.447 1.00 96.94 81 LEU A CA 1
ATOM 683 C C . LEU A 1 81 ? -1.840 -1.702 -3.077 1.00 96.94 81 LEU A C 1
ATOM 685 O O . LEU A 1 81 ? -2.935 -1.262 -2.733 1.00 96.94 81 LEU A O 1
ATOM 689 N N . ILE A 1 82 ? -1.723 -2.713 -3.943 1.00 97.19 82 ILE A N 1
ATOM 690 C CA . ILE A 1 82 ? -2.878 -3.390 -4.565 1.00 97.19 82 ILE A CA 1
ATOM 691 C C . ILE A 1 82 ? -3.818 -3.940 -3.488 1.00 97.19 82 ILE A C 1
ATOM 693 O O . ILE A 1 82 ? -5.038 -3.782 -3.563 1.00 97.19 82 ILE A O 1
ATOM 697 N N . ARG A 1 83 ? -3.261 -4.561 -2.442 1.00 96.06 83 ARG A N 1
ATOM 698 C CA . ARG A 1 83 ? -4.042 -5.100 -1.322 1.00 96.06 83 ARG A CA 1
ATOM 699 C C . ARG A 1 83 ? -4.789 -4.006 -0.566 1.00 96.06 83 ARG A C 1
ATOM 701 O O . ARG A 1 83 ? -5.965 -4.200 -0.263 1.00 96.06 83 ARG A O 1
ATOM 708 N N . ILE A 1 84 ? -4.114 -2.895 -0.273 1.00 97.31 84 ILE A N 1
ATOM 709 C CA . ILE A 1 84 ? -4.703 -1.720 0.383 1.00 97.31 84 ILE A CA 1
ATOM 710 C C . ILE A 1 84 ? -5.843 -1.178 -0.480 1.00 97.31 84 ILE A C 1
ATOM 712 O O . ILE A 1 84 ? -6.977 -1.111 -0.004 1.00 97.31 84 ILE A O 1
ATOM 716 N N . LYS A 1 85 ? -5.580 -0.901 -1.761 1.00 97.31 85 LYS A N 1
ATOM 717 C CA . LYS A 1 85 ? -6.581 -0.417 -2.718 1.00 97.31 85 LYS A CA 1
ATOM 718 C C . LYS A 1 85 ? -7.808 -1.315 -2.747 1.00 97.31 85 LYS A C 1
ATOM 720 O O . LYS A 1 85 ? -8.921 -0.838 -2.576 1.00 97.31 85 LYS A O 1
ATOM 725 N N . ASN A 1 86 ? -7.626 -2.621 -2.931 1.00 96.44 86 ASN A N 1
ATOM 726 C CA . ASN A 1 86 ? -8.736 -3.562 -3.107 1.00 96.44 86 ASN A CA 1
ATOM 727 C C . ASN A 1 86 ? -9.706 -3.622 -1.920 1.00 96.44 86 ASN A C 1
ATOM 729 O O . ASN A 1 86 ? -10.856 -4.033 -2.098 1.00 96.44 86 ASN A O 1
ATOM 733 N N . VAL A 1 87 ? -9.250 -3.238 -0.726 1.00 97.06 87 VAL A N 1
ATOM 734 C CA . VAL A 1 87 ? -10.098 -3.125 0.462 1.00 97.06 87 VAL A CA 1
ATOM 735 C C . VAL A 1 87 ? -10.652 -1.713 0.595 1.00 97.06 87 VAL A C 1
ATOM 737 O O . VAL A 1 87 ? -11.865 -1.538 0.608 1.00 97.06 87 VAL A O 1
ATOM 740 N N . PHE A 1 88 ? -9.797 -0.697 0.641 1.00 95.88 88 PHE A N 1
ATOM 741 C CA . PHE A 1 88 ? -10.233 0.663 0.955 1.00 95.88 88 PHE A CA 1
ATOM 742 C C . PHE A 1 88 ? -11.002 1.356 -0.177 1.00 95.88 88 PHE A C 1
ATOM 744 O O . PHE A 1 88 ? -11.776 2.268 0.080 1.00 95.88 88 PHE A O 1
ATOM 751 N N . ASP A 1 89 ? -10.888 0.891 -1.421 1.00 95.12 89 ASP A N 1
ATOM 752 C CA . ASP A 1 89 ? -11.759 1.336 -2.515 1.00 95.12 89 ASP A CA 1
ATOM 753 C C . ASP A 1 89 ? -13.230 0.921 -2.300 1.00 95.12 89 ASP A C 1
ATOM 755 O O . ASP A 1 89 ? -14.142 1.585 -2.787 1.00 95.12 89 ASP A O 1
ATOM 759 N N . LYS A 1 90 ? -13.472 -0.144 -1.521 1.00 94.75 90 LYS A N 1
ATOM 760 C CA . LYS A 1 90 ? -14.814 -0.608 -1.120 1.00 94.75 90 LYS A CA 1
ATOM 761 C C . LYS A 1 90 ? -15.265 -0.063 0.238 1.00 94.75 90 LYS A C 1
ATOM 763 O O . LYS A 1 90 ? -16.445 -0.154 0.550 1.00 94.75 90 LYS A O 1
ATOM 768 N N . HIS A 1 91 ? -14.329 0.481 1.010 1.00 93.44 91 HIS A N 1
ATOM 769 C CA . HIS A 1 91 ? -14.510 0.984 2.372 1.00 93.44 91 HIS A CA 1
ATOM 770 C C . HIS A 1 91 ? -13.940 2.403 2.481 1.00 93.44 91 HIS A C 1
ATOM 772 O O . HIS A 1 91 ? -13.011 2.668 3.249 1.00 93.44 91 HIS A O 1
ATOM 778 N N . LYS A 1 92 ? -14.439 3.308 1.630 1.00 90.62 92 LYS A N 1
ATOM 779 C CA . LYS A 1 92 ? -13.913 4.677 1.494 1.00 90.62 92 LYS A CA 1
ATOM 780 C C . LYS A 1 92 ? -14.140 5.515 2.751 1.00 90.62 92 LYS A C 1
ATOM 782 O O . LYS A 1 92 ? -13.421 6.473 2.979 1.00 90.62 92 LYS A O 1
ATOM 787 N N . GLU A 1 93 ? -15.108 5.142 3.579 1.00 90.94 93 GLU A N 1
ATOM 788 C CA . GLU A 1 93 ? -15.376 5.744 4.884 1.00 90.94 93 GLU A CA 1
ATOM 789 C C . GLU A 1 93 ? -14.256 5.511 5.909 1.00 90.94 93 GLU A C 1
ATOM 791 O O . GLU A 1 93 ? -14.167 6.250 6.886 1.00 90.94 93 GLU A O 1
ATOM 796 N N . LEU A 1 94 ? -13.403 4.500 5.698 1.00 90.81 94 LEU A N 1
ATOM 797 C CA . LEU A 1 94 ? -12.324 4.130 6.620 1.00 90.81 94 LEU A CA 1
ATOM 798 C C . LEU A 1 94 ? -10.972 4.759 6.263 1.00 90.81 94 LEU A C 1
ATOM 800 O O . LEU A 1 94 ? -10.001 4.535 6.984 1.00 90.81 94 LEU A O 1
ATOM 804 N N . ILE A 1 95 ? -10.869 5.491 5.149 1.00 91.75 95 ILE A N 1
ATOM 805 C CA . ILE A 1 95 ? -9.613 6.111 4.719 1.00 91.75 95 ILE A CA 1
ATOM 806 C C . ILE A 1 95 ? -9.850 7.497 4.129 1.00 91.75 95 ILE A C 1
ATOM 808 O O . ILE A 1 95 ? -10.777 7.715 3.357 1.00 91.75 95 ILE A O 1
ATOM 812 N N . ASP A 1 96 ? -8.972 8.436 4.457 1.00 91.75 96 ASP A N 1
ATOM 813 C CA . ASP A 1 96 ? -9.019 9.796 3.935 1.00 91.75 96 ASP A CA 1
ATOM 814 C C . ASP A 1 96 ? -7.786 10.134 3.085 1.00 91.75 96 ASP A C 1
ATOM 816 O O . ASP A 1 96 ? -6.821 9.372 2.968 1.00 91.75 96 ASP A O 1
ATOM 820 N N . LEU A 1 97 ? -7.826 11.317 2.471 1.00 92.94 97 LEU A N 1
ATOM 821 C CA . LEU A 1 97 ? -6.737 11.847 1.655 1.00 92.94 97 LEU A CA 1
ATOM 822 C C . LEU A 1 97 ? -5.397 11.858 2.400 1.00 92.94 97 LEU A C 1
ATOM 824 O O . LEU A 1 97 ? -4.362 11.522 1.820 1.00 92.94 97 LEU A O 1
ATOM 828 N N . ASP A 1 98 ? -5.398 12.267 3.665 1.00 92.44 98 ASP A N 1
ATOM 829 C CA . ASP A 1 98 ? -4.172 12.425 4.440 1.00 92.44 98 ASP A CA 1
ATOM 830 C C . ASP A 1 98 ? -3.557 11.070 4.798 1.00 92.44 98 ASP A C 1
ATOM 832 O O . ASP A 1 98 ? -2.333 10.914 4.729 1.00 92.44 98 ASP A O 1
ATOM 836 N N . SER A 1 99 ? -4.386 10.056 5.042 1.00 92.81 99 SER A N 1
ATOM 837 C CA . SER A 1 99 ? -3.964 8.663 5.173 1.00 92.81 99 SER A CA 1
ATOM 838 C C . SER A 1 99 ? -3.309 8.162 3.886 1.00 92.81 99 SER A C 1
ATOM 840 O O . SER A 1 99 ? -2.193 7.634 3.927 1.00 92.81 99 SER A O 1
ATOM 842 N N . ILE A 1 100 ? -3.929 8.386 2.720 1.00 93.94 100 ILE A N 1
ATOM 843 C CA . ILE A 1 100 ? -3.326 7.996 1.435 1.00 93.94 100 ILE A CA 1
ATOM 844 C C . ILE A 1 100 ? -1.992 8.717 1.228 1.00 93.94 100 ILE A C 1
ATOM 846 O O . ILE A 1 100 ? -0.982 8.060 0.971 1.00 93.94 100 ILE A O 1
ATOM 850 N N . LYS A 1 101 ? -1.936 10.044 1.414 1.00 92.81 101 LYS A N 1
ATOM 851 C CA . LYS A 1 101 ? -0.687 10.823 1.316 1.00 92.81 101 LYS A CA 1
ATOM 852 C C . LYS A 1 101 ? 0.397 10.262 2.229 1.00 92.81 101 LYS A C 1
ATOM 854 O O . LYS A 1 101 ? 1.530 10.062 1.782 1.00 92.81 101 LYS A O 1
ATOM 859 N N . LYS A 1 102 ? 0.065 9.974 3.490 1.00 92.44 102 LYS A N 1
ATOM 860 C CA . LYS A 1 102 ? 0.997 9.398 4.465 1.00 92.44 102 LYS A CA 1
ATOM 861 C C . LYS A 1 102 ? 1.532 8.057 3.968 1.00 92.44 102 LYS A C 1
ATOM 863 O O . LYS A 1 102 ? 2.750 7.889 3.934 1.00 92.44 102 LYS A O 1
ATOM 868 N N . ALA A 1 103 ? 0.665 7.161 3.496 1.00 93.19 103 ALA A N 1
ATOM 869 C CA . ALA A 1 103 ? 1.040 5.830 3.014 1.00 93.19 103 ALA A CA 1
ATOM 870 C C . ALA A 1 103 ? 1.946 5.865 1.774 1.00 93.19 103 ALA A C 1
ATOM 872 O O . ALA A 1 103 ? 2.898 5.084 1.679 1.00 93.19 103 ALA A O 1
ATOM 873 N N . VAL A 1 104 ? 1.685 6.774 0.828 1.00 92.06 104 VAL A N 1
ATOM 874 C CA . VAL A 1 104 ? 2.370 6.799 -0.480 1.00 92.06 104 VAL A CA 1
ATOM 875 C C . VAL A 1 104 ? 3.586 7.721 -0.542 1.00 92.06 104 VAL A C 1
ATOM 877 O O . VAL A 1 104 ? 4.403 7.610 -1.455 1.00 92.06 104 VAL A O 1
ATOM 880 N N . SER A 1 105 ? 3.755 8.594 0.451 1.00 85.94 105 SER A N 1
ATOM 881 C CA . SER A 1 105 ? 4.902 9.503 0.552 1.00 85.94 105 SER A CA 1
ATOM 882 C C . SER A 1 105 ? 6.251 8.788 0.743 1.00 85.94 105 SER A C 1
ATOM 884 O O . SER A 1 105 ? 6.336 7.587 0.987 1.00 85.94 105 SER A O 1
ATOM 886 N N . GLY A 1 106 ? 7.353 9.530 0.683 1.00 79.69 106 GLY A N 1
ATOM 887 C CA . GLY A 1 106 ? 8.688 9.000 0.968 1.00 79.69 106 GLY A CA 1
ATOM 888 C C . GLY A 1 106 ? 9.437 8.497 -0.266 1.00 79.69 106 GLY A C 1
ATOM 889 O O . GLY A 1 106 ? 8.883 8.326 -1.347 1.00 79.69 106 GLY A O 1
ATOM 890 N N . GLN A 1 107 ? 10.745 8.319 -0.092 1.00 78.12 107 GLN A N 1
ATOM 891 C CA . GLN A 1 107 ? 11.670 8.041 -1.189 1.00 78.12 107 GLN A CA 1
ATOM 892 C C . GLN A 1 107 ? 11.710 6.551 -1.548 1.00 78.12 107 GLN A C 1
ATOM 894 O O . GLN A 1 107 ? 11.588 5.677 -0.680 1.00 78.12 107 GLN A O 1
ATOM 899 N N . LYS A 1 108 ? 11.957 6.275 -2.832 1.00 76.00 108 LYS A N 1
ATOM 900 C CA . LYS A 1 108 ? 12.154 4.939 -3.409 1.00 76.00 108 LYS A CA 1
ATOM 901 C C . LYS A 1 108 ? 13.185 4.094 -2.659 1.00 76.00 108 LYS A C 1
ATOM 903 O O . LYS A 1 108 ? 12.883 2.976 -2.255 1.00 76.00 108 LYS A O 1
ATOM 908 N N . PHE A 1 109 ? 14.379 4.641 -2.429 1.00 65.81 109 PHE A N 1
ATOM 909 C CA . PHE A 1 109 ? 15.455 3.974 -1.695 1.00 65.81 109 PHE A CA 1
ATOM 910 C C . PHE A 1 109 ? 15.661 4.585 -0.311 1.00 65.81 109 PHE A C 1
ATOM 912 O O . PHE A 1 109 ? 15.441 5.775 -0.087 1.00 65.81 109 PHE A O 1
ATOM 919 N N . ARG A 1 110 ? 16.136 3.760 0.628 1.00 60.75 110 ARG A N 1
ATOM 920 C CA . ARG A 1 110 ? 16.507 4.188 1.983 1.00 60.75 110 ARG A CA 1
ATOM 921 C C . ARG A 1 110 ? 17.810 4.990 1.916 1.00 60.75 110 ARG A C 1
ATOM 923 O O . ARG A 1 110 ? 18.891 4.433 2.073 1.00 60.75 110 ARG A O 1
ATOM 930 N N . THR A 1 111 ? 17.728 6.296 1.702 1.00 48.03 111 THR A N 1
ATOM 931 C CA . THR A 1 111 ? 18.871 7.227 1.720 1.00 48.03 111 THR A CA 1
ATOM 932 C C . THR A 1 111 ? 19.305 7.537 3.154 1.00 48.03 111 THR A C 1
ATOM 934 O O . THR A 1 111 ? 19.233 8.669 3.611 1.00 48.03 111 THR A O 1
ATOM 937 N N . GLY A 1 112 ? 19.677 6.521 3.939 1.00 46.34 112 GLY A N 1
ATOM 938 C CA . GLY A 1 112 ? 20.208 6.695 5.303 1.00 46.34 112 GLY A CA 1
ATOM 939 C C . GLY A 1 112 ? 19.276 7.373 6.328 1.00 46.34 112 GLY A C 1
ATOM 940 O O . GLY A 1 112 ? 19.600 7.408 7.516 1.00 46.34 112 GLY A O 1
ATOM 941 N N . SER A 1 113 ? 18.106 7.876 5.922 1.00 47.75 113 SER A N 1
ATOM 942 C CA . SER A 1 113 ? 17.141 8.514 6.803 1.00 47.75 113 SER A CA 1
ATOM 943 C C . SER A 1 113 ? 16.442 7.442 7.644 1.00 47.75 113 SER A C 1
ATOM 945 O O . SER A 1 113 ? 15.894 6.451 7.160 1.00 47.75 113 SER A O 1
ATOM 947 N N . LYS A 1 114 ? 16.506 7.610 8.967 1.00 51.59 114 LYS A N 1
ATOM 948 C CA . LYS A 1 114 ? 15.966 6.653 9.948 1.00 51.59 114 LYS A CA 1
ATOM 949 C C . LYS A 1 114 ? 14.431 6.577 9.966 1.00 51.59 114 LYS A C 1
ATOM 951 O O . LYS A 1 114 ? 13.892 5.751 10.701 1.00 51.59 114 LYS A O 1
ATOM 956 N N . LYS A 1 115 ? 13.721 7.422 9.211 1.00 57.88 115 LYS A N 1
ATOM 957 C CA . LYS A 1 115 ? 12.262 7.573 9.296 1.00 57.88 115 LYS A CA 1
ATOM 958 C C . LYS A 1 115 ? 11.591 7.030 8.035 1.00 57.88 115 LYS A C 1
ATOM 960 O O . LYS A 1 115 ? 11.508 7.708 7.023 1.00 57.88 115 LYS A O 1
ATOM 965 N N . ASP A 1 116 ? 11.104 5.798 8.145 1.00 76.81 116 ASP A N 1
ATOM 966 C CA . ASP A 1 116 ? 10.348 5.066 7.117 1.00 76.81 116 ASP A CA 1
ATOM 967 C C . ASP A 1 116 ? 8.841 5.120 7.426 1.00 76.81 116 ASP A C 1
ATOM 969 O O . ASP A 1 116 ? 8.138 4.121 7.337 1.00 76.81 116 ASP A O 1
ATOM 973 N N . GLN A 1 117 ? 8.369 6.284 7.892 1.00 86.56 117 GLN A N 1
ATOM 974 C CA . GLN A 1 117 ? 7.026 6.447 8.460 1.00 86.56 117 GLN A CA 1
ATOM 975 C C . GLN A 1 117 ? 5.920 6.149 7.447 1.00 86.56 117 GLN A C 1
ATOM 977 O O . GLN A 1 117 ? 4.874 5.643 7.829 1.00 86.56 117 GLN A O 1
ATOM 982 N N . SER A 1 118 ? 6.155 6.427 6.164 1.00 90.62 118 SER A N 1
ATOM 983 C CA . SER A 1 118 ? 5.184 6.138 5.112 1.00 90.62 118 SER A CA 1
ATOM 984 C C . SER A 1 118 ? 5.002 4.645 4.880 1.00 90.62 118 SER A C 1
ATOM 986 O O . SER A 1 118 ? 3.877 4.183 4.732 1.00 90.62 118 SER A O 1
ATOM 988 N N . ARG A 1 119 ? 6.091 3.869 4.906 1.00 90.38 119 ARG A N 1
ATOM 989 C CA . ARG A 1 119 ? 6.023 2.409 4.796 1.00 90.38 119 ARG A CA 1
ATOM 990 C C . ARG A 1 119 ? 5.581 1.737 6.090 1.00 90.38 119 ARG A C 1
ATOM 992 O O . ARG A 1 119 ? 4.997 0.661 6.031 1.00 90.38 119 ARG A O 1
ATOM 999 N N . ASP A 1 120 ? 5.883 2.336 7.241 1.00 91.25 120 ASP A N 1
ATOM 1000 C CA . ASP A 1 120 ? 5.320 1.913 8.525 1.00 91.25 120 ASP A CA 1
ATOM 1001 C C . ASP A 1 120 ? 3.788 2.073 8.483 1.00 91.25 120 ASP A C 1
ATOM 1003 O O . ASP A 1 120 ? 3.081 1.086 8.653 1.00 91.25 120 ASP A O 1
ATOM 1007 N N . PHE A 1 121 ? 3.289 3.229 8.039 1.00 93.25 121 PHE A N 1
ATOM 1008 C CA . PHE A 1 121 ? 1.853 3.463 7.872 1.00 93.25 121 PHE A CA 1
ATOM 1009 C C . PHE A 1 121 ? 1.203 2.601 6.776 1.00 93.25 121 PHE A C 1
ATOM 1011 O O . PHE A 1 121 ? 0.121 2.059 6.969 1.00 93.25 121 PHE A O 1
ATOM 1018 N N . ALA A 1 122 ? 1.857 2.408 5.625 1.00 94.31 122 ALA A N 1
ATOM 1019 C CA . ALA A 1 122 ? 1.354 1.497 4.592 1.00 94.31 122 ALA A CA 1
ATOM 1020 C C . ALA A 1 122 ? 1.228 0.058 5.124 1.00 94.31 122 ALA A C 1
ATOM 1022 O O . ALA A 1 122 ? 0.250 -0.629 4.838 1.00 94.31 122 ALA A O 1
ATOM 1023 N N . PHE A 1 123 ? 2.170 -0.373 5.964 1.00 93.44 123 PHE A N 1
ATOM 1024 C CA . PHE A 1 123 ? 2.096 -1.671 6.621 1.00 93.44 123 PHE A CA 1
ATOM 1025 C C . PHE A 1 123 ? 0.946 -1.751 7.632 1.00 93.44 123 PHE A C 1
ATOM 1027 O O . PHE A 1 123 ? 0.264 -2.775 7.675 1.00 93.44 123 PHE A O 1
ATOM 1034 N N . GLU A 1 124 ? 0.689 -0.689 8.399 1.00 94.94 124 GLU A N 1
ATOM 1035 C CA . GLU A 1 124 ? -0.472 -0.582 9.300 1.00 94.94 124 GLU A CA 1
ATOM 1036 C C . GLU A 1 124 ? -1.787 -0.749 8.521 1.00 94.94 124 GLU A C 1
ATOM 1038 O O . GLU A 1 124 ? -2.591 -1.629 8.844 1.00 94.94 124 GLU A O 1
ATOM 1043 N N . LEU A 1 125 ? -1.952 -0.021 7.408 1.00 95.94 125 LEU A N 1
ATOM 1044 C CA . LEU A 1 125 ? -3.084 -0.198 6.489 1.00 95.94 125 LEU A CA 1
ATOM 1045 C C . LEU A 1 125 ? -3.156 -1.635 5.951 1.00 95.94 125 LEU A C 1
ATOM 1047 O O . LEU A 1 125 ? -4.228 -2.239 5.894 1.00 95.94 125 LEU A O 1
ATOM 1051 N N . GLY A 1 126 ? -2.011 -2.221 5.599 1.00 95.81 126 GLY A N 1
ATOM 1052 C CA . GLY A 1 126 ? -1.898 -3.612 5.174 1.00 95.81 126 GLY A CA 1
ATOM 1053 C C . GLY A 1 126 ? -2.371 -4.608 6.240 1.00 95.81 126 GLY A C 1
ATOM 1054 O O . GLY A 1 126 ? -2.990 -5.621 5.902 1.00 95.81 126 GLY A O 1
ATOM 1055 N N . VAL A 1 127 ? -2.139 -4.348 7.528 1.00 95.88 127 VAL A N 1
ATOM 1056 C CA . VAL A 1 127 ? -2.688 -5.151 8.634 1.00 95.88 127 VAL A CA 1
ATOM 1057 C C . VAL A 1 127 ? -4.191 -4.921 8.782 1.00 95.88 127 VAL A C 1
ATOM 1059 O O . VAL A 1 127 ? -4.929 -5.907 8.839 1.00 95.88 127 VAL A O 1
ATOM 1062 N N . ALA A 1 128 ? -4.658 -3.672 8.740 1.00 96.19 128 ALA A N 1
ATOM 1063 C CA . ALA A 1 128 ? -6.082 -3.335 8.781 1.00 96.19 128 ALA A CA 1
ATOM 1064 C C . ALA A 1 128 ? -6.879 -4.068 7.688 1.00 96.19 128 ALA A C 1
ATOM 1066 O O . ALA A 1 128 ? -7.927 -4.652 7.974 1.00 96.19 128 ALA A O 1
ATOM 1067 N N . THR A 1 129 ? -6.337 -4.168 6.465 1.00 97.06 129 THR A N 1
ATOM 1068 C CA . THR A 1 129 ? -6.994 -4.911 5.372 1.00 97.06 129 THR A CA 1
ATOM 1069 C C . THR A 1 129 ? -7.309 -6.363 5.724 1.00 97.06 129 THR A C 1
ATOM 1071 O O . THR A 1 129 ? -8.293 -6.913 5.234 1.00 97.06 129 THR A O 1
ATOM 1074 N N . ARG A 1 130 ? -6.501 -7.009 6.577 1.00 96.06 130 ARG A N 1
ATOM 1075 C CA . ARG A 1 130 ? -6.720 -8.403 6.986 1.00 96.06 130 ARG A CA 1
ATOM 1076 C C . ARG A 1 130 ? -7.919 -8.524 7.924 1.00 96.06 130 ARG A C 1
ATOM 1078 O O . ARG A 1 130 ? -8.707 -9.446 7.747 1.00 96.06 130 ARG A O 1
ATOM 1085 N N . PHE A 1 131 ? -8.074 -7.592 8.864 1.00 96.56 131 PHE A N 1
ATOM 1086 C CA . PHE A 1 131 ? -9.235 -7.541 9.755 1.00 96.56 131 PHE A CA 1
ATOM 1087 C C . PHE A 1 131 ? -10.520 -7.244 8.979 1.00 96.56 131 PHE A C 1
ATOM 1089 O O . PHE A 1 131 ? -11.488 -7.990 9.113 1.00 96.56 131 PHE A O 1
ATOM 1096 N N . ILE A 1 132 ? -10.493 -6.245 8.090 1.00 96.25 132 ILE A N 1
ATOM 1097 C CA . ILE A 1 132 ? -11.651 -5.878 7.260 1.00 96.25 132 ILE A CA 1
ATOM 1098 C C . ILE A 1 132 ? -12.077 -7.058 6.377 1.00 96.25 132 ILE A C 1
ATOM 1100 O O . ILE A 1 132 ? -13.247 -7.430 6.347 1.00 96.25 132 ILE A O 1
ATOM 1104 N N . LYS A 1 133 ? -11.124 -7.726 5.710 1.00 96.12 133 LYS A N 1
ATOM 1105 C CA . LYS A 1 133 ? -11.417 -8.918 4.892 1.00 96.12 133 LYS A CA 1
ATOM 1106 C C . LYS A 1 133 ? -11.966 -10.097 5.694 1.00 96.12 133 LYS A C 1
ATOM 1108 O O . LYS A 1 133 ? -12.633 -10.946 5.113 1.00 96.12 133 LYS A O 1
ATOM 1113 N N . ALA A 1 134 ? -11.663 -10.170 6.986 1.00 95.69 134 ALA A N 1
ATOM 1114 C CA . ALA A 1 134 ? -12.219 -11.170 7.888 1.00 95.69 134 ALA A CA 1
ATOM 1115 C C . ALA A 1 134 ? -13.599 -10.769 8.453 1.00 95.69 134 ALA A C 1
ATOM 1117 O O . ALA A 1 134 ? -14.160 -11.517 9.248 1.00 95.69 134 ALA A O 1
ATOM 1118 N N . GLY A 1 135 ? -14.156 -9.626 8.035 1.00 95.50 135 GLY A N 1
ATOM 1119 C CA . GLY A 1 135 ? -15.471 -9.143 8.458 1.00 95.50 135 GLY A CA 1
ATOM 1120 C C . GLY A 1 135 ? -15.465 -8.389 9.788 1.00 95.50 135 GLY A C 1
ATOM 1121 O O . GLY A 1 135 ? -16.530 -8.165 10.358 1.00 95.50 135 GLY A O 1
ATOM 1122 N N . TYR A 1 136 ? -14.292 -8.004 10.296 1.00 95.81 136 TYR A N 1
ATOM 1123 C CA . TYR A 1 136 ? -14.183 -7.245 11.538 1.00 95.81 136 TYR A CA 1
ATOM 1124 C C . TYR A 1 136 ? -14.210 -5.742 11.279 1.00 95.81 136 TYR A C 1
ATOM 1126 O O . TYR A 1 136 ? -13.627 -5.248 10.312 1.00 95.81 136 TYR A O 1
ATOM 1134 N N . TYR A 1 137 ? -14.851 -5.016 12.192 1.00 93.31 137 TYR A N 1
ATOM 1135 C CA . TYR A 1 137 ? -14.802 -3.560 12.218 1.00 93.31 137 TYR A CA 1
ATOM 1136 C C . TYR A 1 137 ? -13.410 -3.084 12.649 1.00 93.31 137 TYR A C 1
ATOM 1138 O O . TYR A 1 137 ? -12.819 -3.654 13.574 1.00 93.31 137 TYR A O 1
ATOM 1146 N N . VAL A 1 138 ? -12.900 -2.054 11.972 1.00 94.50 138 VAL A N 1
ATOM 1147 C CA . VAL A 1 138 ? -11.575 -1.470 12.203 1.00 94.50 138 VAL A CA 1
ATOM 1148 C C . VAL A 1 138 ? -11.685 0.046 12.281 1.00 94.50 138 VAL A C 1
ATOM 1150 O O . VAL A 1 138 ? -12.321 0.665 11.432 1.00 94.50 138 VAL A O 1
ATOM 1153 N N . GLU A 1 139 ? -10.995 0.632 13.252 1.00 91.69 139 GLU A N 1
ATOM 1154 C CA . GLU A 1 139 ? -10.746 2.066 13.356 1.00 91.69 139 GLU A CA 1
ATOM 1155 C C . GLU A 1 139 ? -9.250 2.350 13.205 1.00 91.69 139 GLU A C 1
ATOM 1157 O O . GLU A 1 139 ? -8.409 1.715 13.849 1.00 91.69 139 GLU A O 1
ATOM 1162 N N . LEU A 1 140 ? -8.928 3.343 12.379 1.00 86.06 140 LEU A N 1
ATOM 1163 C CA . LEU A 1 140 ? -7.596 3.928 12.265 1.00 86.06 140 LEU A CA 1
ATOM 1164 C C . LEU A 1 140 ? -7.609 5.237 13.064 1.00 86.06 140 LEU A C 1
ATOM 1166 O O . LEU A 1 140 ? -8.021 6.276 12.555 1.00 86.06 140 LEU A O 1
ATOM 1170 N N . ASN A 1 141 ? -7.253 5.179 14.346 1.00 78.44 141 ASN A N 1
ATOM 1171 C CA . ASN A 1 141 ? -7.264 6.338 15.243 1.00 78.44 141 ASN A CA 1
ATOM 1172 C C . ASN A 1 141 ? -5.873 6.557 15.870 1.00 78.44 141 ASN A C 1
ATOM 1174 O O . ASN A 1 141 ? -4.939 5.816 15.600 1.00 78.44 141 ASN A O 1
ATOM 1178 N N . ASN A 1 142 ? -5.704 7.602 16.684 1.00 73.06 142 ASN A N 1
ATOM 1179 C CA . ASN A 1 142 ? -4.395 7.946 17.264 1.00 73.06 142 ASN A CA 1
ATOM 1180 C C . ASN A 1 142 ? -4.073 7.201 18.579 1.00 73.06 142 ASN A C 1
ATOM 1182 O O . ASN A 1 142 ? -3.074 7.523 19.220 1.00 73.06 142 ASN A O 1
ATOM 1186 N N . ILE A 1 143 ? -4.921 6.266 19.028 1.00 80.38 143 ILE A N 1
ATOM 1187 C CA . ILE A 1 143 ? -4.739 5.552 20.308 1.00 80.38 143 ILE A CA 1
ATOM 1188 C C . ILE A 1 143 ? -3.795 4.354 20.135 1.00 80.38 143 ILE A C 1
ATOM 1190 O O . ILE A 1 143 ? -2.991 4.068 21.021 1.00 80.38 143 ILE A O 1
ATOM 1194 N N . ALA A 1 144 ? -3.894 3.667 19.000 1.00 88.44 144 ALA A N 1
ATOM 1195 C CA . ALA A 1 144 ? -3.031 2.571 18.572 1.00 88.44 144 ALA A CA 1
ATOM 1196 C C . ALA A 1 144 ? -2.897 2.623 17.046 1.00 88.44 144 ALA A C 1
ATOM 1198 O O . ALA A 1 144 ? -3.696 3.290 16.394 1.00 88.44 144 ALA A O 1
ATOM 1199 N N . ASP A 1 145 ? -1.946 1.888 16.470 1.00 91.38 145 ASP A N 1
ATOM 1200 C CA . ASP A 1 145 ? -1.796 1.833 15.009 1.00 91.38 145 ASP A CA 1
ATOM 1201 C C . ASP A 1 145 ? -3.088 1.352 14.305 1.00 91.38 145 ASP A C 1
ATOM 1203 O O . ASP A 1 145 ? -3.429 1.821 13.218 1.00 91.38 145 ASP A O 1
ATOM 1207 N N . LEU A 1 146 ? -3.840 0.440 14.938 1.00 93.06 146 LEU A N 1
ATOM 1208 C CA . LEU A 1 146 ? -5.225 0.114 14.582 1.00 93.06 146 LEU A CA 1
ATOM 1209 C C . LEU A 1 146 ? -6.008 -0.430 15.786 1.00 93.06 146 LEU A C 1
ATOM 1211 O O . LEU A 1 146 ? -5.457 -1.104 16.663 1.00 93.06 146 LEU A O 1
ATOM 1215 N N . VAL A 1 147 ? -7.319 -0.191 15.801 1.00 94.62 147 VAL A N 1
ATOM 1216 C CA . VAL A 1 147 ? -8.253 -0.782 16.770 1.00 94.62 147 VAL A CA 1
ATOM 1217 C C . VAL A 1 147 ? -9.244 -1.664 16.021 1.00 94.62 147 VAL A C 1
ATOM 1219 O O . VAL A 1 147 ? -9.844 -1.225 15.046 1.00 94.62 147 VAL A O 1
ATOM 1222 N N . ALA A 1 148 ? -9.418 -2.913 16.454 1.00 95.31 148 ALA A N 1
ATOM 1223 C CA . ALA A 1 148 ? -10.324 -3.863 15.807 1.00 95.31 148 ALA A CA 1
ATOM 1224 C C . ALA A 1 148 ? -11.324 -4.467 16.798 1.00 95.31 148 ALA A C 1
ATOM 1226 O O . ALA A 1 148 ? -10.968 -4.776 17.937 1.00 95.31 148 ALA A O 1
ATOM 1227 N N . GLN A 1 149 ? -12.560 -4.686 16.348 1.00 96.19 149 GLN A N 1
ATOM 1228 C CA . GLN A 1 149 ? -13.587 -5.399 17.113 1.00 96.19 149 GLN A CA 1
ATOM 1229 C C . GLN A 1 149 ? -13.673 -6.851 16.649 1.00 96.19 149 GLN A C 1
ATOM 1231 O O . GLN A 1 149 ? -14.142 -7.136 15.547 1.00 96.19 149 GLN A O 1
ATOM 1236 N N . VAL A 1 150 ? -13.227 -7.779 17.497 1.00 95.69 150 VAL A N 1
ATOM 1237 C CA . VAL A 1 150 ? -13.139 -9.212 17.185 1.00 95.69 150 VAL A CA 1
ATOM 1238 C C . VAL A 1 150 ? -13.913 -10.000 18.232 1.00 95.69 150 VAL A C 1
ATOM 1240 O O . VAL A 1 150 ? -13.526 -10.033 19.398 1.00 95.69 150 VAL A O 1
ATOM 1243 N N . ASN A 1 151 ? -15.002 -10.659 17.827 1.00 93.44 151 ASN A N 1
ATOM 1244 C CA . ASN A 1 151 ? -15.810 -11.531 18.694 1.00 93.44 151 ASN A CA 1
ATOM 1245 C C . ASN A 1 151 ? -16.210 -10.870 20.031 1.00 93.44 151 ASN A C 1
ATOM 1247 O O . ASN A 1 151 ? -16.066 -11.464 21.100 1.00 93.44 151 ASN A O 1
ATOM 1251 N N . GLY A 1 152 ? -16.666 -9.613 19.972 1.00 92.88 152 GLY A N 1
ATOM 1252 C CA . GLY A 1 152 ? -17.081 -8.837 21.148 1.00 92.88 152 GLY A CA 1
ATOM 1253 C C . GLY A 1 152 ? -15.931 -8.295 22.005 1.00 92.88 152 GLY A C 1
ATOM 1254 O O . GLY A 1 152 ? -16.170 -7.851 23.125 1.00 92.88 152 GLY A O 1
ATOM 1255 N N . ARG A 1 153 ? -14.686 -8.344 21.515 1.00 95.94 153 ARG A N 1
ATOM 1256 C CA . ARG A 1 153 ? -13.508 -7.791 22.194 1.00 95.94 153 ARG A CA 1
ATOM 1257 C C . ARG A 1 153 ? -12.865 -6.687 21.365 1.00 95.94 153 ARG A C 1
ATOM 1259 O O . ARG A 1 153 ? -12.617 -6.873 20.174 1.00 95.94 153 ARG A O 1
ATOM 1266 N N . THR A 1 154 ? -12.495 -5.602 22.039 1.00 96.12 154 THR A N 1
ATOM 1267 C CA . THR A 1 154 ? -11.645 -4.550 21.477 1.00 96.12 154 THR A CA 1
ATOM 1268 C C . THR A 1 154 ? -10.186 -4.990 21.524 1.00 96.12 154 THR A C 1
ATOM 1270 O O . THR A 1 154 ? -9.648 -5.261 22.600 1.00 96.12 154 THR A O 1
ATOM 1273 N N . LEU A 1 155 ? -9.532 -5.044 20.367 1.00 95.62 155 LEU A N 1
ATOM 1274 C CA . LEU A 1 155 ? -8.095 -5.264 20.244 1.00 95.62 155 LEU A CA 1
ATOM 1275 C C . LEU A 1 155 ? -7.410 -3.952 19.868 1.00 95.62 155 LEU A C 1
ATOM 1277 O O . LEU A 1 155 ? -7.720 -3.372 18.831 1.00 95.62 155 LEU A O 1
ATOM 1281 N N . TYR A 1 156 ? -6.450 -3.529 20.685 1.00 95.50 156 TYR A N 1
ATOM 1282 C CA . TYR A 1 156 ? -5.524 -2.444 20.368 1.00 95.50 156 TYR A CA 1
ATOM 1283 C C . TYR A 1 156 ? -4.270 -3.069 19.772 1.00 95.50 156 TYR A C 1
ATOM 1285 O O . TYR A 1 156 ? -3.573 -3.832 20.447 1.00 95.50 156 TYR A O 1
ATOM 1293 N N . VAL A 1 157 ? -4.021 -2.817 18.495 1.00 94.25 157 VAL A N 1
ATOM 1294 C CA . VAL A 1 157 ? -2.971 -3.499 17.745 1.00 94.25 157 VAL A CA 1
ATOM 1295 C C . VAL A 1 157 ? -1.872 -2.503 17.415 1.00 94.25 157 VAL A C 1
ATOM 1297 O O . VAL A 1 157 ? -2.104 -1.487 16.770 1.00 94.25 157 VAL A O 1
ATOM 1300 N N . GLU A 1 158 ? -0.662 -2.843 17.849 1.00 93.00 158 GLU A N 1
ATOM 1301 C CA . GLU A 1 158 ? 0.560 -2.113 17.535 1.00 93.00 158 GLU A CA 1
ATOM 1302 C C . GLU A 1 158 ? 1.309 -2.840 16.412 1.00 93.00 158 GLU A C 1
ATOM 1304 O O . GLU A 1 158 ? 1.684 -4.015 16.527 1.00 93.00 158 GLU A O 1
ATOM 1309 N N . CYS A 1 159 ? 1.576 -2.142 15.321 1.00 91.50 159 CYS A N 1
ATOM 1310 C CA . CYS A 1 159 ? 2.299 -2.649 14.175 1.00 91.50 159 CYS A CA 1
ATOM 1311 C C . CYS A 1 159 ? 3.801 -2.381 14.313 1.00 91.50 159 CYS A C 1
ATOM 1313 O O . CYS A 1 159 ? 4.286 -1.290 14.627 1.00 91.50 159 CYS A O 1
ATOM 1315 N N . LYS A 1 160 ? 4.601 -3.416 14.038 1.00 86.81 160 LYS A N 1
ATOM 1316 C CA . LYS A 1 160 ? 6.062 -3.307 14.036 1.00 86.81 160 LYS A CA 1
ATOM 1317 C C . LYS A 1 160 ? 6.660 -4.037 12.845 1.00 86.81 160 LYS A C 1
ATOM 1319 O O . LYS A 1 160 ? 6.800 -5.257 12.852 1.00 86.81 160 LYS A O 1
ATOM 1324 N N . ARG A 1 161 ? 7.138 -3.272 11.862 1.00 85.94 161 ARG A N 1
ATOM 1325 C CA . ARG A 1 161 ? 7.999 -3.799 10.794 1.00 85.94 161 ARG A CA 1
ATOM 1326 C C . ARG A 1 161 ? 9.342 -4.249 11.368 1.00 85.94 161 ARG A C 1
ATOM 1328 O O . ARG A 1 161 ? 9.992 -3.524 12.134 1.00 85.94 161 ARG A O 1
ATOM 1335 N N . ILE A 1 162 ? 9.768 -5.450 10.993 1.00 81.56 162 ILE A N 1
ATOM 1336 C CA . ILE A 1 162 ? 11.104 -5.975 11.284 1.00 81.56 162 ILE A CA 1
ATOM 1337 C C . ILE A 1 162 ? 12.035 -5.481 10.178 1.00 81.56 162 ILE A C 1
ATOM 1339 O O . ILE A 1 162 ? 11.886 -5.864 9.022 1.00 81.56 162 ILE A O 1
ATOM 1343 N N . LYS A 1 163 ? 12.977 -4.594 10.519 1.00 73.81 163 LYS A N 1
ATOM 1344 C CA . LYS A 1 163 ? 13.855 -3.929 9.537 1.00 73.81 163 LYS A CA 1
ATOM 1345 C C . LYS A 1 163 ? 15.247 -4.568 9.453 1.00 73.81 163 LYS A C 1
ATOM 1347 O O . LYS A 1 163 ? 16.049 -4.134 8.628 1.00 73.81 163 LYS A O 1
ATOM 1352 N N . SER A 1 164 ? 15.548 -5.551 10.310 1.00 77.06 164 SER A N 1
ATOM 1353 C CA . SER A 1 164 ? 16.776 -6.356 10.276 1.00 77.06 164 SER A CA 1
ATOM 1354 C C . SER A 1 164 ? 16.664 -7.638 11.111 1.00 77.06 164 SER A C 1
ATOM 1356 O O . SER A 1 164 ? 15.875 -7.703 12.055 1.00 77.06 164 SER A O 1
ATOM 1358 N N . GLN A 1 165 ? 17.526 -8.618 10.819 1.00 78.12 165 GLN A N 1
ATOM 1359 C CA . GLN A 1 165 ? 17.663 -9.857 11.597 1.00 78.12 165 GLN A CA 1
ATOM 1360 C C . GLN A 1 165 ? 17.927 -9.584 13.088 1.00 78.12 165 GLN A C 1
ATOM 1362 O O . GLN A 1 165 ? 17.280 -10.147 13.961 1.00 78.12 165 GLN A O 1
ATOM 1367 N N . ARG A 1 166 ? 18.794 -8.613 13.399 1.00 80.62 166 ARG A N 1
ATOM 1368 C CA . ARG A 1 166 ? 19.068 -8.201 14.785 1.00 80.62 166 ARG A CA 1
ATOM 1369 C C . ARG A 1 166 ? 17.822 -7.673 15.509 1.00 80.62 166 ARG A C 1
ATOM 1371 O O . ARG A 1 166 ? 17.684 -7.846 16.717 1.00 80.62 166 ARG A O 1
ATOM 1378 N N . GLN A 1 167 ? 16.922 -6.984 14.802 1.00 78.06 167 GLN A N 1
ATOM 1379 C CA . GLN A 1 167 ? 15.659 -6.532 15.395 1.00 78.06 167 GLN A CA 1
ATOM 1380 C C . GLN A 1 167 ? 14.684 -7.686 15.626 1.00 78.06 167 GLN A C 1
ATOM 1382 O O . GLN A 1 167 ? 13.945 -7.634 16.606 1.00 78.06 167 GLN A O 1
ATOM 1387 N N . LEU A 1 168 ? 14.694 -8.698 14.754 1.00 78.75 168 LEU A N 1
ATOM 1388 C CA . LEU A 1 168 ? 13.931 -9.929 14.945 1.00 78.75 168 LEU A CA 1
ATOM 1389 C C . LEU A 1 168 ? 14.388 -10.642 16.223 1.00 78.75 168 LEU A C 1
ATOM 1391 O O . LEU A 1 168 ? 13.578 -10.877 17.111 1.00 78.75 168 LEU A O 1
ATOM 1395 N N . GLU A 1 169 ? 15.692 -10.880 16.368 1.00 83.38 169 GLU A N 1
ATOM 1396 C CA . GLU A 1 169 ? 16.281 -11.548 17.540 1.00 83.38 169 GLU A CA 1
ATOM 1397 C C . GLU A 1 169 ? 16.010 -10.808 18.855 1.00 83.38 169 GLU A C 1
ATOM 1399 O O . GLU A 1 169 ? 15.817 -11.435 19.893 1.00 83.38 169 GLU A O 1
ATOM 1404 N N . LYS A 1 170 ? 15.965 -9.469 18.824 1.00 82.00 170 LYS A N 1
ATOM 1405 C CA . LYS A 1 170 ? 15.622 -8.657 20.000 1.00 82.00 170 LYS A CA 1
ATOM 1406 C C . LYS A 1 170 ? 14.153 -8.806 20.421 1.00 82.00 170 LYS A C 1
ATOM 1408 O O . LYS A 1 170 ? 13.854 -8.597 21.589 1.00 82.00 170 LYS A O 1
ATOM 1413 N N . ARG A 1 171 ? 13.246 -9.069 19.476 1.00 75.94 171 ARG A N 1
ATOM 1414 C CA . ARG A 1 171 ? 11.786 -9.056 19.686 1.00 75.94 171 ARG A CA 1
ATOM 1415 C C . ARG A 1 171 ? 11.157 -10.449 19.784 1.00 75.94 171 ARG A C 1
ATOM 1417 O O . ARG A 1 171 ? 10.017 -10.541 20.208 1.00 75.94 171 ARG A O 1
ATOM 1424 N N . GLY A 1 172 ? 11.859 -11.491 19.341 1.00 68.81 172 GLY A N 1
ATOM 1425 C CA . GLY A 1 172 ? 11.406 -12.887 19.387 1.00 68.81 172 GLY A CA 1
ATOM 1426 C C . GLY A 1 172 ? 11.833 -13.659 20.640 1.00 68.81 172 GLY A C 1
ATOM 1427 O O . GLY A 1 172 ? 11.657 -14.872 20.673 1.00 68.81 172 GLY A O 1
ATOM 1428 N N . LYS A 1 173 ? 12.430 -12.977 21.623 1.00 51.19 173 LYS A N 1
ATOM 1429 C CA . LYS A 1 173 ? 12.650 -13.480 22.985 1.00 51.19 173 LYS A CA 1
ATOM 1430 C C . LYS A 1 173 ? 11.569 -12.921 23.894 1.00 51.19 173 LYS A C 1
ATOM 1432 O O . LYS A 1 173 ? 11.180 -13.656 24.820 1.00 51.19 173 LYS A O 1
#